Protein AF-A0A7R9KEH0-F1 (afdb_monomer)

Mean predicted aligned error: 14.32 Å

Organism: NCBI:txid1979941

Sequence (122 aa):
MIGEGHPDKVCDRISDAILDAHLSQDPS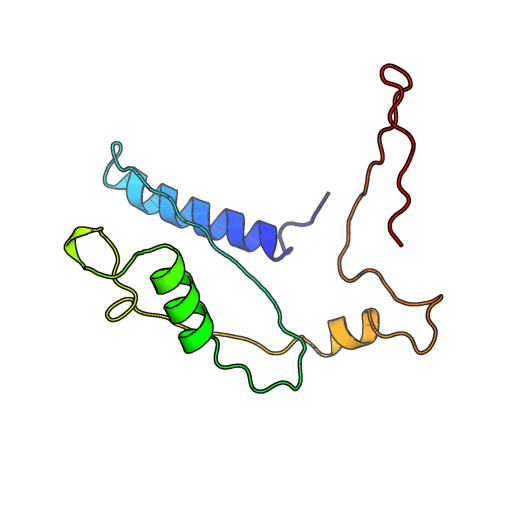AKVAVETVASIVASKAAVNYQNIVRRVLKDVGYDCCQKGMDYKTVNVMVCLKEQSSDISQAVISKTTLETGAGDQGIMFGYATDENKEEKQQYF

Radius of gyration: 20.67 Å; Cα contacts (8 Å, |Δi|>4): 84; chains: 1; bounding box: 43×51×46 Å

Structure (mmCIF, N/CA/C/O backbone):
data_AF-A0A7R9KEH0-F1
#
_entry.id   AF-A0A7R9KEH0-F1
#
loop_
_atom_site.grou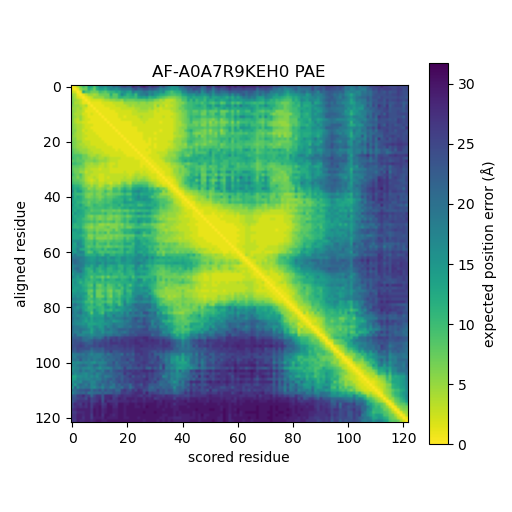p_PDB
_atom_site.id
_atom_site.type_symbol
_atom_site.label_atom_id
_atom_site.label_alt_id
_atom_site.label_comp_id
_atom_site.label_asym_id
_atom_site.label_entity_id
_atom_site.label_seq_id
_atom_site.pdbx_PDB_ins_code
_atom_site.Cartn_x
_atom_site.Cartn_y
_atom_site.Cartn_z
_atom_site.occupancy
_atom_site.B_iso_or_equiv
_atom_site.auth_seq_id
_atom_site.auth_comp_id
_atom_site.auth_asym_id
_atom_site.auth_atom_id
_atom_site.pdbx_PDB_model_num
ATOM 1 N N . MET A 1 1 ? 5.604 18.435 13.941 1.00 45.19 1 MET A N 1
ATOM 2 C CA . MET A 1 1 ? 6.466 17.421 13.299 1.00 45.19 1 MET A CA 1
ATOM 3 C C . MET A 1 1 ? 5.928 16.065 13.693 1.00 45.19 1 MET A C 1
ATOM 5 O O . MET A 1 1 ? 5.671 15.865 14.872 1.00 45.19 1 MET A O 1
ATOM 9 N N . ILE A 1 2 ? 5.691 15.196 12.718 1.00 47.34 2 ILE A N 1
ATOM 10 C CA . ILE A 1 2 ? 5.215 13.831 12.943 1.00 47.34 2 ILE A CA 1
ATOM 11 C C . ILE A 1 2 ? 6.412 12.993 13.427 1.00 47.34 2 ILE A C 1
ATOM 13 O O . ILE A 1 2 ? 7.482 13.067 12.823 1.00 47.34 2 ILE A O 1
ATOM 17 N N . GLY A 1 3 ? 6.271 12.263 14.537 1.00 51.28 3 GLY A N 1
ATOM 18 C CA . GLY A 1 3 ? 7.351 11.437 15.096 1.00 51.28 3 GLY A CA 1
ATOM 19 C C . GLY A 1 3 ? 7.679 10.215 14.227 1.00 51.28 3 GLY A C 1
ATOM 20 O O . GLY A 1 3 ? 6.835 9.745 13.470 1.00 51.28 3 GLY A O 1
ATOM 21 N N . GLU A 1 4 ? 8.888 9.660 14.362 1.00 64.00 4 GLU A N 1
ATOM 22 C CA . GLU A 1 4 ? 9.378 8.543 13.524 1.00 64.00 4 GLU A CA 1
ATOM 23 C C . GLU A 1 4 ? 8.539 7.254 13.600 1.00 64.00 4 GLU A C 1
ATOM 25 O O . GLU A 1 4 ? 8.646 6.401 12.724 1.00 64.00 4 GLU A O 1
ATOM 30 N N . GLY A 1 5 ? 7.708 7.104 14.634 1.00 63.41 5 GLY A N 1
ATOM 31 C CA . GLY A 1 5 ? 6.804 5.963 14.801 1.00 63.41 5 GLY A CA 1
ATOM 32 C C . GLY A 1 5 ? 5.453 6.104 14.095 1.00 63.41 5 GLY A C 1
ATOM 33 O O . GLY A 1 5 ? 4.635 5.193 14.190 1.00 63.41 5 GLY A O 1
ATOM 34 N N . HIS A 1 6 ? 5.185 7.228 13.425 1.00 71.19 6 HIS A N 1
ATOM 35 C CA . HIS A 1 6 ? 3.927 7.422 12.708 1.00 71.19 6 HIS A CA 1
ATOM 36 C C . HIS A 1 6 ? 3.812 6.453 11.520 1.00 71.19 6 HIS A C 1
ATOM 38 O O . HIS A 1 6 ? 4.793 6.295 10.787 1.00 71.19 6 HIS A O 1
ATOM 44 N N . PRO A 1 7 ? 2.633 5.849 11.278 1.00 69.38 7 PRO A N 1
ATOM 45 C CA . PRO A 1 7 ? 2.434 4.847 10.228 1.00 69.38 7 PRO A CA 1
ATOM 46 C C . PRO A 1 7 ? 2.944 5.275 8.846 1.00 69.38 7 PRO A C 1
ATOM 48 O O . PRO A 1 7 ? 3.660 4.506 8.209 1.00 69.38 7 PRO A O 1
ATOM 51 N N . ASP A 1 8 ? 2.674 6.514 8.425 1.00 72.69 8 ASP A N 1
ATOM 52 C CA . ASP A 1 8 ? 3.185 7.030 7.144 1.00 72.69 8 ASP A CA 1
ATOM 53 C C . ASP A 1 8 ? 4.715 7.106 7.110 1.00 72.69 8 ASP A C 1
ATOM 55 O O . ASP A 1 8 ? 5.328 6.719 6.123 1.00 72.69 8 ASP A O 1
ATOM 59 N N . LYS A 1 9 ? 5.368 7.519 8.207 1.00 76.62 9 LYS A N 1
ATOM 60 C CA . LYS A 1 9 ? 6.837 7.587 8.251 1.00 76.62 9 LYS A CA 1
ATOM 61 C C . LYS A 1 9 ? 7.480 6.208 8.262 1.00 76.62 9 LYS A C 1
ATOM 63 O O . LYS A 1 9 ? 8.567 6.035 7.719 1.00 76.62 9 LYS A O 1
ATOM 68 N N . VAL A 1 10 ? 6.807 5.221 8.845 1.00 80.19 10 VAL A N 1
ATOM 69 C CA . VAL A 1 10 ? 7.225 3.821 8.743 1.00 80.19 10 VAL A CA 1
ATOM 70 C C . VAL A 1 10 ? 7.101 3.333 7.298 1.00 80.19 10 VAL A C 1
ATOM 72 O O . VAL A 1 10 ? 8.013 2.669 6.813 1.00 80.19 10 VAL A O 1
ATOM 75 N N . CYS A 1 11 ? 6.023 3.691 6.597 1.00 81.25 11 CYS A N 1
ATOM 76 C CA . CYS A 1 11 ? 5.842 3.357 5.184 1.00 81.25 11 CYS A CA 1
ATOM 77 C C . CYS A 1 11 ? 6.916 3.981 4.292 1.00 81.25 11 CYS A C 1
ATOM 79 O O . CYS A 1 11 ? 7.530 3.249 3.518 1.00 81.25 11 CYS A O 1
ATOM 81 N N . ASP A 1 12 ? 7.201 5.276 4.470 1.00 82.38 12 ASP A N 1
ATOM 82 C CA . ASP A 1 12 ? 8.285 5.986 3.777 1.00 82.38 12 ASP A CA 1
ATOM 83 C C . ASP A 1 12 ? 9.613 5.224 3.940 1.00 82.38 12 ASP A C 1
ATOM 85 O O . ASP A 1 12 ? 10.265 4.866 2.962 1.00 82.38 12 ASP A O 1
ATOM 89 N N . ARG A 1 13 ? 9.977 4.875 5.185 1.00 82.81 13 ARG A N 1
ATOM 90 C CA . ARG A 1 13 ? 11.238 4.170 5.480 1.00 82.81 13 ARG A CA 1
ATOM 91 C C . ARG A 1 13 ? 11.307 2.774 4.870 1.00 82.81 13 ARG A C 1
ATOM 93 O O . ARG A 1 13 ? 12.395 2.327 4.515 1.00 82.81 13 ARG A O 1
ATOM 100 N N . ILE A 1 14 ? 10.183 2.063 4.786 1.00 82.69 14 ILE A N 1
ATOM 101 C CA . ILE A 1 14 ? 10.135 0.745 4.142 1.00 82.69 14 ILE A CA 1
ATOM 102 C C . ILE A 1 14 ? 10.316 0.896 2.629 1.00 82.69 14 ILE A C 1
ATOM 104 O O . ILE A 1 14 ? 11.116 0.161 2.048 1.00 82.69 14 ILE A O 1
ATOM 108 N N . SER A 1 15 ? 9.615 1.845 2.000 1.00 85.75 15 SER A N 1
ATOM 109 C CA . SER A 1 15 ? 9.765 2.124 0.569 1.00 85.75 15 SER A CA 1
ATOM 110 C C . SER A 1 15 ? 11.205 2.512 0.216 1.00 85.75 15 SER A C 1
ATOM 112 O O . SER A 1 15 ? 11.771 1.935 -0.715 1.00 85.75 15 SER A O 1
ATOM 114 N N . ASP A 1 16 ? 11.829 3.396 1.001 1.00 88.19 16 ASP A N 1
ATOM 115 C CA . ASP A 1 16 ? 13.227 3.809 0.815 1.00 88.19 16 ASP A CA 1
ATOM 116 C C . ASP A 1 16 ? 14.200 2.636 0.982 1.00 88.19 16 ASP A C 1
ATOM 118 O O . ASP A 1 16 ? 15.082 2.435 0.152 1.00 88.19 16 ASP A O 1
ATOM 122 N N . ALA A 1 17 ? 14.006 1.785 1.995 1.00 89.81 17 ALA A N 1
ATOM 123 C CA . ALA A 1 17 ? 14.864 0.618 2.198 1.00 89.81 17 ALA A CA 1
ATOM 124 C C . ALA A 1 17 ? 14.811 -0.369 1.014 1.00 89.81 17 ALA A C 1
ATOM 126 O O . ALA A 1 17 ? 15.818 -0.994 0.672 1.00 89.81 17 ALA A O 1
ATOM 127 N N . ILE A 1 18 ? 13.648 -0.517 0.370 1.00 87.31 18 ILE A N 1
ATOM 128 C CA . ILE A 1 18 ? 13.500 -1.358 -0.827 1.00 87.31 18 ILE A CA 1
ATOM 129 C C . ILE A 1 18 ? 14.175 -0.703 -2.038 1.00 87.31 18 ILE A C 1
ATOM 131 O O . ILE A 1 18 ? 14.814 -1.408 -2.827 1.00 87.31 18 ILE A O 1
ATOM 135 N N . LEU A 1 19 ? 14.053 0.619 -2.190 1.00 89.12 19 LEU A N 1
ATOM 136 C CA . LEU A 1 19 ? 14.752 1.382 -3.225 1.00 89.12 19 LEU A CA 1
ATOM 137 C C . LEU A 1 19 ? 16.273 1.231 -3.080 1.00 89.12 19 LEU A C 1
ATOM 139 O O . LEU A 1 19 ? 16.938 0.844 -4.041 1.00 89.12 19 LEU A O 1
ATOM 143 N N . ASP A 1 20 ? 16.806 1.438 -1.876 1.00 92.31 20 ASP A N 1
ATOM 144 C CA . ASP A 1 20 ? 18.230 1.291 -1.565 1.00 92.31 20 ASP A CA 1
ATOM 145 C C . ASP A 1 20 ? 18.737 -0.122 -1.882 1.00 92.31 20 ASP A C 1
ATOM 147 O O . ASP A 1 20 ? 19.79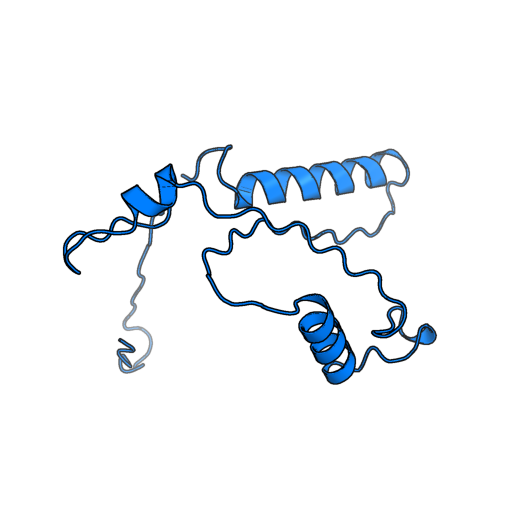8 -0.295 -2.487 1.00 92.31 20 ASP A O 1
ATOM 151 N N . ALA A 1 21 ? 17.959 -1.154 -1.538 1.00 93.25 21 ALA A N 1
ATOM 152 C CA . ALA A 1 21 ? 18.311 -2.541 -1.832 1.00 93.25 21 ALA A CA 1
ATOM 153 C C . ALA A 1 21 ? 18.449 -2.812 -3.341 1.00 93.25 21 ALA A C 1
ATOM 155 O O . ALA A 1 21 ? 19.354 -3.549 -3.745 1.00 93.25 21 ALA A O 1
ATOM 156 N N . HIS A 1 22 ? 17.598 -2.208 -4.176 1.00 92.25 22 HIS A N 1
ATOM 157 C CA . HIS A 1 22 ? 17.719 -2.308 -5.632 1.00 92.25 22 HIS A CA 1
ATOM 158 C C . HIS A 1 22 ? 18.905 -1.498 -6.153 1.00 92.25 22 HIS A C 1
ATOM 160 O O . HIS A 1 22 ? 19.726 -2.045 -6.885 1.00 92.25 22 HIS A O 1
ATOM 166 N N . LEU A 1 23 ? 19.044 -0.235 -5.738 1.00 91.06 23 LEU A N 1
ATOM 167 C CA . LEU A 1 23 ? 20.117 0.650 -6.206 1.00 91.06 23 LEU A CA 1
ATOM 168 C C . LEU A 1 23 ? 21.514 0.164 -5.797 1.00 91.06 23 LEU A C 1
ATOM 170 O O . LEU A 1 23 ? 22.479 0.388 -6.525 1.00 91.06 23 LEU A O 1
ATOM 174 N N . SER A 1 24 ? 21.626 -0.542 -4.667 1.00 94.50 24 SER A N 1
ATOM 175 C CA . SER A 1 24 ? 22.884 -1.163 -4.232 1.00 94.50 24 SER A CA 1
ATOM 176 C C . SER A 1 24 ? 23.378 -2.276 -5.167 1.00 94.50 24 SER A C 1
ATOM 178 O O . SER A 1 24 ? 24.577 -2.546 -5.213 1.00 94.50 24 SER A O 1
ATOM 180 N N . GLN A 1 25 ? 22.471 -2.914 -5.914 1.00 94.88 25 GLN A N 1
ATOM 181 C CA . GLN A 1 25 ? 22.773 -4.019 -6.828 1.00 94.88 25 GLN A CA 1
ATOM 182 C C . GLN A 1 25 ? 22.747 -3.580 -8.298 1.00 94.88 25 GLN A C 1
ATOM 184 O O . GLN A 1 25 ? 23.558 -4.048 -9.093 1.00 94.88 25 GLN A 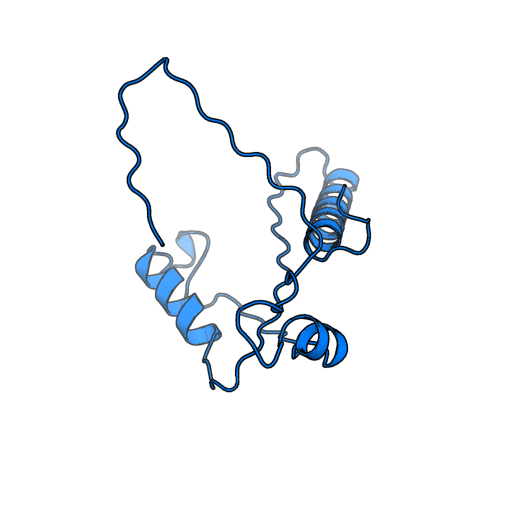O 1
ATOM 189 N N . ASP A 1 26 ? 21.841 -2.668 -8.651 1.00 93.00 26 ASP A N 1
ATOM 190 C CA . ASP A 1 26 ? 21.697 -2.081 -9.980 1.00 93.00 26 ASP A CA 1
ATOM 191 C C . ASP A 1 26 ? 21.489 -0.559 -9.864 1.00 93.00 26 ASP A C 1
ATOM 193 O O . ASP A 1 26 ? 20.365 -0.093 -9.654 1.00 93.00 26 ASP A O 1
ATOM 197 N N . PRO A 1 27 ? 22.554 0.241 -10.058 1.00 93.00 27 PRO A N 1
ATOM 198 C CA . PRO A 1 27 ? 22.471 1.700 -10.021 1.00 93.00 27 PRO A CA 1
ATOM 199 C C . PRO A 1 27 ? 21.553 2.318 -11.088 1.00 93.00 27 PRO A C 1
ATOM 201 O O . PRO A 1 27 ? 21.234 3.501 -11.004 1.00 93.00 27 PRO A O 1
ATOM 204 N N . SER A 1 28 ? 21.154 1.555 -12.112 1.00 90.12 28 SER A N 1
ATOM 205 C CA . SER A 1 28 ? 20.246 2.000 -13.176 1.00 90.12 28 SER A CA 1
ATOM 206 C C . SER A 1 28 ? 18.793 1.552 -12.974 1.00 90.12 28 SER A C 1
ATOM 208 O O . SER A 1 28 ? 17.942 1.826 -13.830 1.00 90.12 28 SER A O 1
ATOM 210 N N . ALA A 1 29 ? 18.494 0.896 -11.845 1.00 87.00 29 ALA A N 1
ATOM 211 C CA . ALA A 1 29 ? 17.172 0.372 -11.538 1.00 87.00 29 ALA A CA 1
ATOM 212 C C . ALA A 1 29 ? 16.108 1.481 -11.498 1.00 87.00 29 ALA A C 1
ATOM 214 O O . ALA A 1 29 ? 16.286 2.542 -10.898 1.00 87.00 29 ALA A O 1
ATOM 215 N N . LYS A 1 30 ? 14.954 1.208 -12.114 1.00 84.38 30 LYS A N 1
ATOM 216 C CA . LYS A 1 30 ? 13.762 2.063 -12.047 1.00 84.38 30 LYS A CA 1
ATOM 217 C C . LYS A 1 30 ? 12.761 1.422 -11.100 1.00 84.38 30 LYS A C 1
ATOM 219 O O . LYS A 1 30 ? 12.127 0.432 -11.456 1.00 84.38 30 LYS A O 1
ATOM 224 N N . VAL A 1 31 ? 12.642 1.978 -9.900 1.00 77.75 31 VAL A N 1
ATOM 225 C CA . VAL A 1 31 ? 11.855 1.402 -8.807 1.00 77.75 31 VAL A CA 1
ATOM 226 C C . VAL A 1 31 ? 10.770 2.389 -8.397 1.00 77.75 31 VAL A C 1
ATOM 228 O O . VAL A 1 31 ? 11.054 3.551 -8.128 1.00 77.75 31 VAL A O 1
ATOM 231 N N . ALA A 1 32 ? 9.527 1.917 -8.362 1.00 77.94 32 ALA A N 1
ATOM 232 C CA . ALA A 1 32 ? 8.385 2.640 -7.819 1.00 77.94 32 ALA A CA 1
ATOM 233 C C . ALA A 1 32 ? 7.721 1.731 -6.780 1.00 77.94 32 ALA A C 1
ATOM 235 O O . ALA A 1 32 ? 7.129 0.711 -7.138 1.00 77.94 32 ALA A O 1
ATOM 236 N N . VAL A 1 33 ? 7.895 2.062 -5.500 1.00 77.56 33 VAL A N 1
ATOM 237 C CA . VAL A 1 33 ? 7.404 1.271 -4.366 1.00 77.56 33 VAL A CA 1
ATOM 238 C C . VAL A 1 33 ? 6.529 2.156 -3.499 1.00 77.56 33 VAL A C 1
ATOM 240 O O . VAL A 1 33 ? 6.989 3.150 -2.947 1.00 77.56 33 VAL A O 1
ATOM 243 N N . GLU A 1 34 ? 5.275 1.748 -3.355 1.00 76.81 34 GLU A N 1
ATOM 244 C CA . GLU A 1 34 ? 4.302 2.392 -2.483 1.00 76.81 34 GLU A CA 1
ATOM 245 C C . GLU A 1 34 ? 4.009 1.449 -1.318 1.00 76.81 34 GLU A C 1
ATOM 247 O O . GLU A 1 34 ? 3.483 0.348 -1.509 1.00 76.81 34 GLU A O 1
ATOM 252 N N . THR A 1 35 ? 4.362 1.872 -0.106 1.00 73.69 35 THR A N 1
ATOM 253 C CA . THR A 1 35 ? 4.018 1.158 1.123 1.00 73.69 35 THR A CA 1
ATOM 254 C C . THR A 1 35 ? 2.841 1.882 1.755 1.00 73.69 35 THR A C 1
ATOM 256 O O . THR A 1 35 ? 2.897 3.087 1.967 1.00 73.69 35 THR A O 1
ATOM 259 N N . VAL A 1 36 ? 1.758 1.164 2.050 1.00 75.00 36 VAL A N 1
ATOM 260 C CA . VAL A 1 36 ? 0.569 1.751 2.676 1.00 75.00 36 VAL A CA 1
ATOM 261 C C . VAL A 1 36 ? 0.283 1.020 3.978 1.00 75.00 36 VAL A C 1
ATOM 263 O O . VAL A 1 36 ? 0.004 -0.179 3.980 1.00 75.00 36 VAL A O 1
ATOM 266 N N . ALA A 1 37 ? 0.312 1.751 5.089 1.00 67.50 37 ALA A N 1
ATOM 267 C CA . ALA A 1 37 ? -0.184 1.293 6.376 1.00 67.50 37 ALA A CA 1
ATOM 268 C C . ALA A 1 37 ? -1.538 1.948 6.610 1.00 67.50 37 ALA A C 1
ATOM 270 O O . ALA A 1 37 ? -1.650 3.162 6.738 1.00 67.50 37 ALA A O 1
ATOM 271 N N . SER A 1 38 ? -2.584 1.132 6.668 1.00 67.31 38 SER A N 1
ATOM 272 C CA . SER A 1 38 ? -3.922 1.613 6.976 1.00 67.31 38 SER A CA 1
ATOM 273 C C . SER A 1 38 ? -4.559 0.704 8.013 1.00 67.31 38 SER A C 1
ATOM 275 O O . SER A 1 38 ? -4.406 -0.519 7.965 1.00 67.31 38 SER A O 1
ATOM 277 N N . ILE A 1 39 ? -5.251 1.309 8.972 1.00 66.75 39 ILE A N 1
ATOM 278 C CA . ILE A 1 39 ? -5.965 0.603 10.029 1.00 66.75 39 ILE A CA 1
ATOM 279 C C . ILE A 1 39 ? -7.453 0.751 9.739 1.00 66.75 39 ILE A C 1
ATOM 281 O O . ILE A 1 39 ? -7.976 1.862 9.683 1.00 66.75 39 ILE A O 1
ATOM 285 N N . VAL A 1 40 ? -8.147 -0.372 9.565 1.00 69.81 40 VAL A N 1
ATOM 286 C CA . VAL A 1 40 ? -9.594 -0.376 9.337 1.00 69.81 40 VAL A CA 1
ATOM 287 C C . VAL A 1 40 ? -10.298 -0.757 10.635 1.00 69.81 40 VAL A C 1
ATOM 289 O O . VAL A 1 40 ? -10.200 -1.892 11.092 1.00 69.81 40 VAL A O 1
ATOM 292 N N . ALA A 1 41 ? -11.045 0.184 11.215 1.00 72.25 41 ALA A N 1
ATOM 293 C CA . ALA A 1 41 ? -11.939 -0.064 12.345 1.00 72.25 41 ALA A CA 1
ATOM 294 C C . ALA A 1 41 ? -13.380 -0.216 11.835 1.00 72.25 41 ALA A C 1
ATOM 296 O O . ALA A 1 41 ? -14.134 0.752 11.754 1.00 72.25 41 ALA A O 1
ATOM 297 N N . SER A 1 42 ? -13.765 -1.429 11.432 1.00 76.25 42 SER A N 1
ATOM 298 C CA . SER A 1 42 ? -15.114 -1.693 10.925 1.00 76.25 42 SER A CA 1
ATOM 299 C C . SER A 1 42 ? -15.587 -3.096 11.278 1.00 76.25 42 SER A C 1
ATOM 301 O O . SER A 1 42 ? -14.815 -4.047 11.255 1.00 76.25 42 SER A O 1
ATOM 303 N N . LYS A 1 43 ? -16.887 -3.227 11.559 1.00 78.50 43 LYS A N 1
ATOM 304 C CA . LYS A 1 43 ? -17.563 -4.526 11.730 1.00 78.50 43 LYS A CA 1
ATOM 305 C C . LYS A 1 43 ? -18.036 -5.124 10.399 1.00 78.50 43 LYS A C 1
ATOM 307 O O . LYS A 1 43 ? -18.651 -6.186 10.387 1.00 78.50 43 LYS A O 1
ATOM 312 N N . ALA A 1 44 ? -17.830 -4.420 9.287 1.00 82.19 44 ALA A N 1
ATOM 313 C CA . ALA A 1 44 ? -18.298 -4.856 7.982 1.00 82.19 44 ALA A CA 1
ATOM 314 C C . ALA A 1 44 ? -17.451 -6.016 7.441 1.00 82.19 44 ALA A C 1
ATOM 316 O O . ALA A 1 44 ? -16.223 -5.961 7.436 1.00 82.19 44 ALA A O 1
ATOM 317 N N . ALA A 1 45 ? -18.117 -7.038 6.904 1.00 81.12 45 ALA A N 1
ATOM 318 C CA . ALA A 1 45 ? -17.463 -8.091 6.140 1.00 81.12 45 ALA A CA 1
ATOM 319 C C . ALA A 1 45 ? -17.201 -7.592 4.711 1.00 81.12 45 ALA A C 1
ATOM 321 O O . ALA A 1 45 ? -18.086 -7.617 3.855 1.00 81.12 45 ALA A O 1
ATOM 322 N N . VAL A 1 46 ? -15.986 -7.103 4.458 1.00 85.31 46 VAL A N 1
ATOM 323 C CA . VAL A 1 46 ? -15.597 -6.531 3.162 1.00 85.31 46 VAL A CA 1
ATOM 324 C C . VAL A 1 46 ? -14.693 -7.499 2.402 1.00 85.31 46 VAL A C 1
ATOM 326 O O . VAL A 1 46 ? -13.659 -7.933 2.905 1.00 85.31 46 VAL A O 1
ATOM 329 N N . ASN A 1 47 ? -15.047 -7.813 1.151 1.00 86.56 47 ASN A N 1
ATOM 330 C CA . ASN A 1 47 ? -14.181 -8.587 0.262 1.00 86.56 47 ASN A CA 1
ATOM 331 C C . ASN A 1 47 ? -13.239 -7.6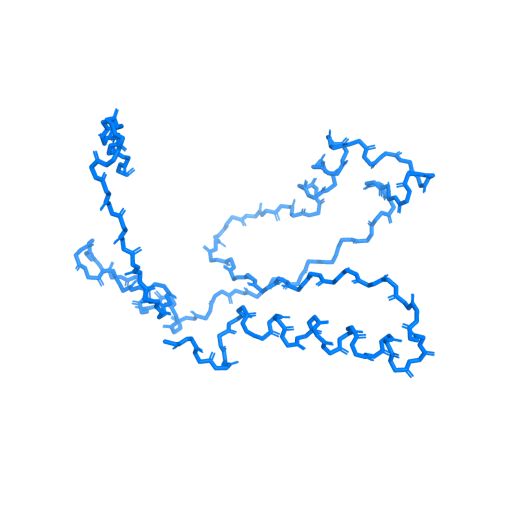54 -0.516 1.00 86.56 47 ASN A C 1
ATOM 333 O O . ASN A 1 47 ? -13.524 -7.247 -1.645 1.00 86.56 47 ASN A O 1
ATOM 337 N N . TYR A 1 48 ? -12.108 -7.324 0.105 1.00 85.25 48 TYR A N 1
ATOM 338 C CA . TYR A 1 48 ? -11.091 -6.440 -0.467 1.00 85.25 48 TYR A CA 1
ATOM 339 C C . TYR A 1 48 ? -10.519 -6.959 -1.788 1.00 85.25 48 TYR A C 1
ATOM 341 O O . TYR A 1 48 ? -10.329 -6.177 -2.715 1.00 85.25 48 TYR A O 1
ATOM 349 N N . GLN A 1 49 ? -10.302 -8.272 -1.919 1.00 85.62 49 GLN A N 1
ATOM 350 C CA . GLN A 1 49 ? -9.756 -8.844 -3.152 1.00 85.62 49 GLN A CA 1
ATOM 351 C C . GLN A 1 49 ? -10.676 -8.596 -4.350 1.00 85.62 49 GLN A C 1
ATOM 353 O O . GLN A 1 49 ? -10.208 -8.182 -5.410 1.00 85.62 49 GLN A O 1
ATOM 358 N N . ASN A 1 50 ? -11.985 -8.790 -4.180 1.00 89.69 50 ASN A N 1
ATOM 359 C CA . ASN A 1 50 ? -12.952 -8.523 -5.241 1.00 89.69 50 ASN A CA 1
ATOM 360 C C . ASN A 1 50 ? -13.005 -7.037 -5.607 1.00 89.69 50 ASN A C 1
ATOM 362 O O . ASN A 1 50 ? -13.108 -6.712 -6.788 1.00 89.69 50 ASN A O 1
ATOM 366 N N . ILE A 1 51 ? -12.909 -6.141 -4.619 1.00 90.56 51 ILE A N 1
ATOM 367 C CA . ILE A 1 51 ? -12.878 -4.692 -4.860 1.00 90.56 51 ILE A CA 1
ATOM 368 C C . ILE A 1 51 ? -11.647 -4.323 -5.692 1.00 90.56 51 ILE A C 1
ATOM 370 O O . ILE A 1 51 ? -11.800 -3.691 -6.735 1.00 90.56 51 ILE A O 1
ATOM 374 N N . VAL A 1 52 ? -10.455 -4.771 -5.283 1.00 87.19 52 VAL A N 1
ATOM 375 C CA . VAL A 1 52 ? -9.197 -4.513 -6.004 1.00 87.19 52 VAL A CA 1
ATOM 376 C C . VAL A 1 52 ? -9.282 -5.034 -7.436 1.00 87.19 52 VAL A C 1
ATOM 378 O O . VAL A 1 52 ? -9.039 -4.288 -8.381 1.00 87.19 52 VAL A O 1
ATOM 381 N N . ARG A 1 53 ? -9.698 -6.291 -7.626 1.00 90.94 53 ARG A N 1
ATOM 382 C CA . ARG A 1 53 ? -9.809 -6.891 -8.964 1.00 90.94 53 ARG A CA 1
ATOM 383 C C . ARG A 1 53 ? -10.830 -6.172 -9.847 1.00 90.94 53 ARG A C 1
ATOM 385 O O . ARG A 1 53 ? -10.583 -6.018 -11.040 1.00 90.94 53 ARG A O 1
ATOM 392 N N . ARG A 1 54 ? -11.954 -5.710 -9.288 1.00 93.56 54 ARG A N 1
ATOM 393 C CA . ARG A 1 54 ? -12.948 -4.919 -10.030 1.00 93.56 54 ARG A CA 1
ATOM 394 C C . ARG A 1 54 ? -12.358 -3.592 -10.496 1.00 93.56 54 ARG A C 1
ATOM 396 O O . ARG A 1 54 ? -12.432 -3.302 -11.680 1.00 93.56 54 ARG A O 1
ATOM 403 N N . VAL A 1 55 ? -11.720 -2.840 -9.597 1.00 91.62 55 VAL A N 1
ATOM 404 C CA . VAL A 1 55 ? -11.096 -1.552 -9.942 1.00 91.62 55 VAL A CA 1
ATOM 405 C C . VAL A 1 55 ? -10.024 -1.735 -11.019 1.00 91.62 55 VAL A C 1
ATOM 407 O O . VAL A 1 55 ? -10.011 -0.996 -11.996 1.00 91.62 55 VAL A O 1
ATOM 410 N N . LEU A 1 56 ? -9.173 -2.759 -10.903 1.00 88.62 56 LEU A N 1
ATOM 411 C CA . LEU A 1 56 ? -8.168 -3.070 -11.926 1.00 88.62 56 LEU A CA 1
ATOM 412 C C . LEU A 1 56 ? -8.795 -3.374 -13.291 1.00 88.62 56 LEU A C 1
ATOM 414 O O . LEU A 1 56 ? -8.296 -2.911 -14.317 1.00 88.62 56 LEU A O 1
ATOM 418 N N . LYS A 1 57 ? -9.903 -4.122 -13.306 1.00 90.94 57 LYS A N 1
ATOM 419 C CA . LYS A 1 57 ? -10.659 -4.397 -14.528 1.00 90.94 57 LYS A CA 1
ATOM 420 C C . LYS A 1 57 ? -11.237 -3.114 -15.133 1.00 90.94 57 LYS A C 1
ATOM 422 O O . LYS A 1 57 ? -11.119 -2.933 -16.339 1.00 90.94 57 LYS A O 1
ATOM 427 N N . ASP A 1 58 ? -11.811 -2.238 -14.311 1.00 91.56 58 ASP A N 1
ATOM 428 C CA . ASP A 1 58 ? -12.434 -0.983 -14.754 1.00 91.56 58 ASP A CA 1
ATOM 429 C C . ASP A 1 58 ? -11.399 0.004 -15.325 1.00 91.56 58 ASP A C 1
ATOM 431 O O . ASP A 1 58 ? -11.677 0.698 -16.299 1.00 91.56 58 ASP A O 1
ATOM 435 N N . VAL A 1 59 ? -10.176 0.012 -14.780 1.00 90.25 59 VAL A N 1
ATOM 436 C CA . VAL A 1 59 ? -9.033 0.770 -15.327 1.00 90.25 59 VAL A CA 1
ATOM 437 C C . VAL A 1 59 ? -8.513 0.167 -16.645 1.00 90.25 59 VAL A C 1
ATOM 439 O O . VAL A 1 59 ? -7.869 0.857 -17.432 1.00 90.25 59 VAL A O 1
ATOM 442 N N . GLY A 1 60 ? -8.817 -1.104 -16.925 1.00 88.62 60 GLY A N 1
ATOM 443 C CA . GLY A 1 60 ? -8.464 -1.781 -18.176 1.00 88.62 60 GLY A CA 1
ATOM 444 C C . GLY A 1 60 ? -7.270 -2.737 -18.090 1.00 88.62 60 GLY A C 1
ATOM 445 O O . GLY A 1 60 ? -6.739 -3.131 -19.133 1.00 88.62 60 GLY A O 1
ATOM 446 N N . TYR A 1 61 ? -6.848 -3.138 -16.886 1.00 87.75 61 TYR A N 1
ATOM 447 C CA . TYR A 1 61 ? -5.819 -4.162 -16.664 1.00 87.75 61 TYR A CA 1
ATOM 448 C C . TYR A 1 61 ? -6.409 -5.574 -16.771 1.00 87.75 61 TYR A C 1
ATOM 450 O O . TYR A 1 61 ? -6.650 -6.240 -15.768 1.00 87.75 61 TYR A O 1
ATOM 458 N N . ASP A 1 62 ? -6.674 -6.028 -17.996 1.00 87.88 62 ASP A N 1
ATOM 459 C CA . ASP A 1 62 ? -7.383 -7.279 -18.317 1.00 87.88 62 ASP A CA 1
ATOM 460 C C . ASP A 1 62 ? -6.551 -8.328 -19.075 1.00 87.88 62 ASP A C 1
ATOM 462 O O . ASP A 1 62 ? -7.085 -9.369 -19.472 1.00 87.88 62 ASP A O 1
ATOM 466 N N . CYS A 1 63 ? -5.258 -8.064 -19.285 1.00 83.25 63 CYS A N 1
ATOM 467 C CA . CYS A 1 63 ? -4.363 -8.933 -20.041 1.00 83.25 63 CYS A CA 1
ATOM 468 C C . CYS A 1 63 ? -2.915 -8.791 -19.559 1.00 83.25 63 CYS A C 1
ATOM 470 O O . CYS A 1 63 ? -2.408 -7.677 -19.438 1.00 83.25 63 CYS A O 1
ATOM 472 N N . CYS A 1 64 ? -2.209 -9.913 -19.383 1.00 77.56 64 CYS A N 1
ATOM 473 C CA . CYS A 1 64 ? -0.809 -9.928 -18.941 1.00 77.56 64 CYS A CA 1
ATOM 474 C C . CYS A 1 64 ? 0.133 -9.125 -19.859 1.00 77.56 64 CYS A C 1
ATOM 476 O O . CYS A 1 64 ? 1.157 -8.629 -19.399 1.00 77.56 64 CYS A O 1
ATOM 478 N N . GLN A 1 65 ? -0.213 -8.951 -21.141 1.00 80.88 65 GLN A N 1
ATOM 479 C CA . GLN A 1 65 ? 0.570 -8.137 -22.082 1.00 80.88 65 GLN A CA 1
ATOM 480 C C . GLN A 1 65 ? 0.602 -6.648 -21.709 1.00 80.88 65 GLN A C 1
ATOM 482 O O . GLN A 1 65 ? 1.519 -5.941 -22.111 1.00 80.88 65 GLN A O 1
ATOM 487 N N . LYS A 1 66 ? -0.366 -6.172 -20.915 1.00 79.56 66 LYS A N 1
ATOM 488 C CA . LYS A 1 66 ? -0.409 -4.799 -20.389 1.00 79.56 66 LYS A CA 1
ATOM 489 C C . LYS A 1 66 ? 0.478 -4.610 -19.148 1.00 79.56 66 LYS A C 1
ATOM 491 O O . LYS A 1 66 ? 0.412 -3.569 -18.507 1.00 79.56 66 LYS A O 1
ATOM 496 N N . GLY A 1 67 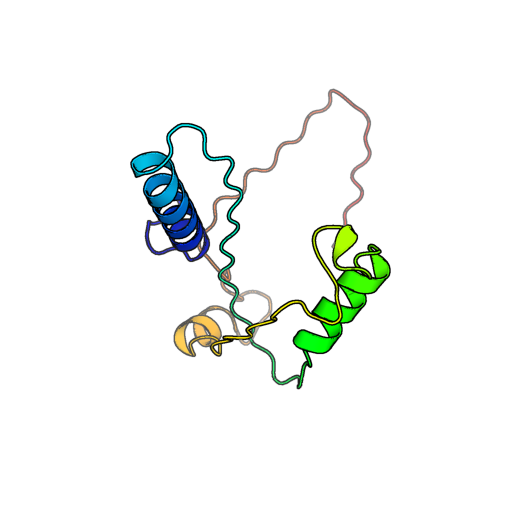? 1.263 -5.624 -18.773 1.00 79.75 67 GLY A N 1
ATOM 497 C CA . GLY A 1 67 ? 2.108 -5.631 -17.575 1.00 79.75 67 GLY A CA 1
ATOM 498 C C . GLY A 1 67 ? 1.371 -6.015 -16.288 1.00 79.75 67 GLY A C 1
ATOM 499 O O . GLY A 1 67 ? 2.018 -6.378 -15.312 1.00 79.75 67 GLY A O 1
ATOM 500 N N . MET A 1 68 ? 0.033 -5.999 -16.283 1.00 80.50 68 MET A N 1
ATOM 501 C CA . MET A 1 68 ? -0.789 -6.390 -15.136 1.00 80.50 68 MET A CA 1
ATOM 502 C C . MET A 1 68 ? -2.168 -6.896 -15.596 1.00 80.50 68 MET A C 1
ATOM 504 O O . MET A 1 68 ? -2.782 -6.314 -16.490 1.00 80.50 68 MET A O 1
ATOM 508 N N . ASP A 1 69 ? -2.659 -7.977 -14.981 1.00 88.12 69 ASP A N 1
ATOM 509 C CA . ASP A 1 69 ? -3.974 -8.578 -15.255 1.00 88.12 69 ASP A CA 1
ATOM 510 C C . ASP A 1 69 ? -4.738 -8.806 -13.945 1.00 88.12 69 ASP A C 1
ATOM 512 O O . ASP A 1 69 ? -4.263 -9.491 -13.033 1.00 88.12 69 ASP A O 1
ATOM 516 N N . TYR A 1 70 ? -5.955 -8.259 -13.863 1.00 87.75 70 TYR A N 1
ATOM 517 C CA . TYR A 1 70 ? -6.839 -8.386 -12.707 1.00 87.75 70 TYR A CA 1
ATOM 518 C C . TYR A 1 70 ? -7.163 -9.840 -12.340 1.00 87.75 70 TYR A C 1
ATOM 520 O O . TYR A 1 70 ? -7.599 -10.084 -11.216 1.00 87.75 70 TYR A O 1
ATOM 528 N N . LYS A 1 71 ? -6.997 -10.809 -13.250 1.00 86.94 71 LYS A N 1
ATOM 529 C CA . LYS A 1 71 ? -7.244 -12.237 -12.983 1.00 86.94 71 LYS A CA 1
ATOM 530 C C . LYS A 1 71 ? -6.073 -12.914 -12.284 1.00 86.94 71 LYS A C 1
ATOM 532 O O . LYS A 1 71 ? -6.292 -13.769 -11.432 1.00 86.94 71 LYS A O 1
ATOM 537 N N . THR A 1 72 ? -4.849 -12.542 -12.641 1.00 88.06 72 THR A N 1
ATOM 538 C CA . THR A 1 72 ? -3.627 -13.244 -12.218 1.00 88.06 72 THR A CA 1
ATOM 539 C C . THR A 1 72 ? -2.834 -12.478 -11.166 1.00 88.06 72 THR A C 1
ATOM 541 O O . THR A 1 72 ? -2.005 -13.078 -10.487 1.00 88.06 72 THR A O 1
ATOM 544 N N . VAL A 1 73 ? -3.123 -11.187 -10.961 1.00 84.81 73 VAL A N 1
ATOM 545 C CA . VAL A 1 73 ? -2.499 -10.386 -9.902 1.00 84.81 73 VAL A CA 1
ATOM 546 C C . VAL A 1 73 ? -2.704 -11.034 -8.531 1.00 84.81 73 VAL A C 1
ATOM 548 O O . VAL A 1 73 ? -3.798 -11.513 -8.196 1.00 84.81 73 VAL A O 1
ATOM 551 N N . ASN A 1 74 ? -1.640 -11.050 -7.735 1.00 82.81 74 ASN A N 1
ATOM 55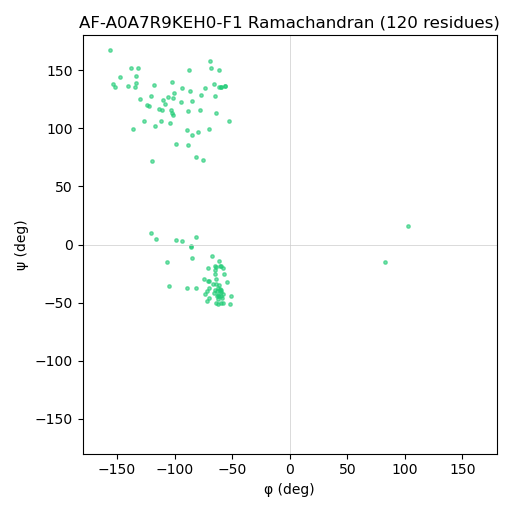2 C CA . ASN A 1 74 ? -1.689 -11.527 -6.364 1.00 82.81 74 ASN A CA 1
ATOM 553 C C . ASN A 1 74 ? -2.155 -10.385 -5.451 1.00 82.81 74 ASN A C 1
ATOM 555 O O . ASN A 1 74 ? -1.561 -9.311 -5.451 1.00 82.81 74 ASN A O 1
ATOM 559 N N . VAL A 1 75 ? -3.232 -10.606 -4.694 1.00 80.06 75 VAL A N 1
ATOM 560 C CA . VAL A 1 75 ? -3.782 -9.614 -3.759 1.00 80.06 75 VAL A CA 1
ATOM 561 C C . VAL A 1 75 ? -3.683 -10.181 -2.352 1.00 80.06 75 VAL A C 1
ATOM 563 O O . VAL A 1 75 ? -4.493 -11.020 -1.950 1.00 80.06 75 VAL A O 1
ATOM 566 N N . MET A 1 76 ? -2.692 -9.716 -1.598 1.00 77.88 76 MET A N 1
ATOM 567 C CA . MET A 1 76 ? -2.488 -10.112 -0.209 1.00 77.88 76 MET A CA 1
ATOM 568 C C . MET A 1 76 ? -3.161 -9.101 0.719 1.00 77.88 76 MET A C 1
ATOM 570 O O . MET A 1 76 ? -2.881 -7.908 0.657 1.00 77.88 76 MET A O 1
ATOM 574 N N . VAL A 1 77 ? -4.070 -9.580 1.567 1.00 75.06 77 VAL A N 1
ATOM 575 C CA . VAL A 1 77 ? -4.815 -8.745 2.514 1.00 75.06 77 VAL A CA 1
ATOM 576 C C . VAL A 1 77 ? -4.351 -9.103 3.920 1.00 75.06 77 VAL A C 1
ATOM 578 O O . VAL A 1 77 ? -4.687 -10.167 4.433 1.00 75.06 77 VAL A O 1
ATOM 581 N N . CYS A 1 78 ? -3.574 -8.215 4.536 1.00 70.00 78 CYS A N 1
ATOM 582 C CA . CYS A 1 78 ? -3.059 -8.372 5.897 1.00 70.00 78 CYS A CA 1
ATOM 583 C C . CYS A 1 78 ? -3.558 -7.220 6.772 1.00 70.00 78 CYS A C 1
ATOM 585 O O . CYS A 1 78 ? -2.804 -6.314 7.118 1.00 70.00 78 CYS A O 1
ATOM 587 N N . LEU A 1 79 ? -4.851 -7.237 7.094 1.00 69.81 79 LEU A N 1
ATOM 588 C CA . LEU A 1 79 ? -5.467 -6.225 7.948 1.00 69.81 79 LEU A CA 1
ATOM 589 C C . LEU A 1 79 ? -5.312 -6.612 9.418 1.00 69.81 79 LEU A C 1
ATOM 591 O O . LEU A 1 79 ? -5.598 -7.746 9.801 1.00 69.81 79 LEU A O 1
ATOM 595 N N . LYS A 1 80 ? -4.878 -5.652 10.235 1.00 62.75 80 LYS A N 1
ATOM 596 C CA . LYS A 1 80 ? -4.971 -5.730 11.694 1.00 62.75 80 LYS A CA 1
ATOM 597 C C . LYS A 1 80 ? -6.130 -4.859 12.158 1.00 62.75 80 LYS A C 1
ATOM 599 O O . LYS A 1 80 ? -6.335 -3.769 11.624 1.00 62.75 80 LYS A O 1
ATOM 604 N N . GLU A 1 81 ? -6.875 -5.346 13.143 1.00 62.38 81 GLU A N 1
ATOM 605 C CA . GLU A 1 81 ? -7.891 -4.541 13.820 1.00 62.38 81 GLU A CA 1
ATOM 606 C C . GLU A 1 81 ? -7.238 -3.330 14.503 1.00 62.38 81 GLU A C 1
ATOM 608 O O . GLU A 1 81 ? -6.072 -3.380 14.911 1.00 62.38 81 GLU A O 1
ATOM 613 N N . GLN A 1 82 ? -7.982 -2.226 1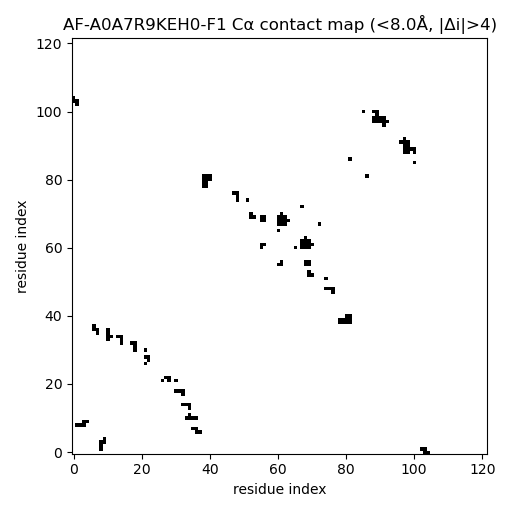4.612 1.00 59.88 82 GLN A N 1
ATOM 614 C CA . GLN A 1 82 ? -7.513 -1.047 15.338 1.00 59.88 82 GLN A CA 1
ATOM 615 C C . GLN A 1 82 ? -7.262 -1.394 16.807 1.00 59.88 82 GLN A C 1
ATOM 617 O O . GLN A 1 82 ? -8.091 -2.045 17.441 1.00 59.88 82 GLN A O 1
ATOM 622 N N . SER A 1 83 ? -6.134 -0.926 17.354 1.00 66.44 83 SER A N 1
ATOM 623 C CA . SER A 1 83 ? -5.851 -1.071 18.785 1.00 66.44 83 SER A CA 1
ATOM 624 C C . SER A 1 83 ? -6.974 -0.447 19.619 1.00 66.44 83 SER A C 1
ATOM 626 O O . SER A 1 83 ? -7.420 0.671 19.335 1.00 66.44 83 SER A O 1
ATOM 628 N N . SER A 1 84 ? -7.389 -1.147 20.678 1.00 61.06 84 SER A N 1
ATOM 629 C CA . SER A 1 84 ? -8.357 -0.650 21.660 1.00 61.06 84 SER A CA 1
ATOM 630 C C . SER A 1 84 ? -7.944 0.694 22.254 1.00 61.06 84 SER A C 1
ATOM 632 O O . SER A 1 84 ? -8.807 1.523 22.524 1.00 61.06 84 SER A O 1
ATOM 634 N N . ASP A 1 85 ? -6.640 0.932 22.391 1.00 57.66 85 ASP A N 1
ATOM 635 C CA . ASP A 1 85 ? -6.089 2.133 23.021 1.00 57.66 85 ASP A CA 1
ATOM 636 C C . ASP A 1 85 ? -6.309 3.375 22.143 1.00 57.66 85 ASP A C 1
ATOM 638 O O . ASP A 1 85 ? -6.652 4.446 22.639 1.00 57.66 85 ASP A O 1
ATOM 642 N N . ILE A 1 86 ? -6.200 3.214 20.817 1.00 58.41 86 ILE A N 1
ATOM 643 C CA . ILE A 1 86 ? -6.497 4.275 19.840 1.00 58.41 86 ILE A CA 1
ATOM 644 C C . ILE A 1 86 ? -8.012 4.478 19.743 1.00 58.41 86 ILE A C 1
ATOM 646 O O . ILE A 1 86 ? -8.497 5.606 19.734 1.00 58.41 86 ILE A O 1
ATOM 650 N N . SER A 1 87 ? -8.779 3.385 19.718 1.00 57.94 87 SER A N 1
ATOM 651 C CA . SER A 1 87 ? -10.240 3.446 19.625 1.00 57.94 87 SER A CA 1
ATOM 652 C C . SER A 1 87 ? -10.863 4.195 20.814 1.00 57.94 87 SER A C 1
ATOM 654 O O . SER A 1 87 ? -11.757 5.018 20.629 1.00 57.94 87 SER A O 1
ATOM 656 N N . GLN A 1 88 ? -10.346 3.981 22.028 1.00 58.28 88 GLN A N 1
ATOM 657 C CA . GLN A 1 88 ? -10.800 4.673 23.238 1.00 58.28 88 GLN A CA 1
ATOM 658 C C . GLN A 1 88 ? -10.409 6.155 23.279 1.00 58.28 88 GLN A C 1
ATOM 660 O O . GLN A 1 88 ? -11.154 6.955 23.838 1.00 58.28 88 GLN A O 1
ATOM 665 N N . ALA A 1 89 ? -9.272 6.531 22.688 1.00 57.94 89 ALA A N 1
ATOM 666 C CA . ALA A 1 89 ? -8.827 7.923 22.635 1.00 57.94 89 ALA A CA 1
ATOM 667 C C . ALA A 1 89 ? -9.624 8.769 21.622 1.00 57.94 89 ALA A C 1
ATOM 669 O O . ALA A 1 89 ? -9.794 9.971 21.821 1.00 57.94 89 ALA A O 1
ATOM 670 N N . VAL A 1 90 ? -10.123 8.147 20.547 1.00 57.75 90 VAL A N 1
ATOM 671 C CA . VAL A 1 90 ? -10.881 8.831 19.485 1.00 57.75 90 VAL A CA 1
ATOM 672 C C . VAL A 1 90 ? -12.383 8.859 19.784 1.00 57.75 90 VAL A C 1
ATOM 674 O O . VAL A 1 90 ? -13.048 9.857 19.515 1.00 57.75 90 VAL A O 1
ATOM 677 N N . ILE A 1 91 ? -12.945 7.793 20.365 1.00 58.72 91 ILE A N 1
ATOM 678 C CA . ILE A 1 91 ? -14.385 7.700 20.640 1.00 58.72 91 ILE A CA 1
ATOM 679 C C . ILE A 1 91 ? -14.711 8.377 21.979 1.00 58.72 91 ILE A C 1
ATOM 681 O O . ILE A 1 91 ? -14.682 7.744 23.035 1.00 58.72 91 ILE A O 1
ATOM 685 N N . SER A 1 92 ? -15.103 9.653 21.933 1.00 54.88 92 SER A N 1
ATOM 686 C CA . SER A 1 92 ? -15.815 10.286 23.051 1.00 54.88 92 SER A CA 1
ATOM 687 C C . SER A 1 92 ? -17.333 10.077 22.947 1.00 54.88 92 SER A C 1
ATOM 689 O O . SER A 1 92 ? -17.907 9.976 21.865 1.00 54.88 92 SER A O 1
ATOM 691 N N . LYS A 1 93 ? -18.005 10.039 24.106 1.00 53.78 93 LYS A N 1
ATOM 692 C CA . LYS A 1 93 ? -19.468 9.954 24.248 1.00 53.78 93 LYS A CA 1
ATOM 693 C C . LYS A 1 93 ? -20.203 11.216 23.773 1.00 53.78 93 LYS A C 1
ATOM 695 O O . LYS A 1 93 ? -21.429 11.188 23.686 1.00 53.78 93 LYS A O 1
ATOM 700 N N . THR A 1 94 ? -19.489 12.306 23.481 1.00 54.28 94 THR A N 1
ATOM 701 C CA . THR A 1 94 ? -20.060 13.555 22.961 1.00 54.28 94 THR A CA 1
ATOM 702 C C . THR A 1 94 ? -19.245 14.089 21.777 1.00 54.28 94 THR A C 1
ATOM 704 O O . THR A 1 94 ? -18.022 13.965 21.731 1.00 54.28 94 THR A O 1
ATOM 707 N N . THR A 1 95 ? -19.916 14.707 20.801 1.00 55.34 95 THR A N 1
ATOM 708 C CA . THR A 1 95 ? -19.297 15.276 19.584 1.00 55.34 95 THR A CA 1
ATOM 709 C C . THR A 1 95 ? -18.273 16.380 19.865 1.00 55.34 95 THR A C 1
ATOM 711 O O . THR A 1 95 ? -17.448 16.670 19.009 1.00 55.34 95 THR A O 1
ATOM 714 N N . LEU A 1 96 ? -18.300 16.980 21.058 1.00 54.41 96 LEU A N 1
ATOM 715 C CA . LEU A 1 96 ? -17.402 18.064 21.474 1.00 54.41 96 LEU A CA 1
ATOM 716 C C . LEU A 1 96 ? -16.057 17.577 22.038 1.00 54.41 96 LEU A C 1
ATOM 718 O O . LEU A 1 96 ? -15.144 18.376 22.208 1.00 54.41 96 LEU A O 1
ATOM 722 N N . GLU A 1 97 ? -15.927 16.281 22.317 1.00 54.66 97 GLU A N 1
ATOM 723 C CA . GLU A 1 97 ? -14.767 15.682 22.993 1.00 54.66 97 GLU A CA 1
ATOM 724 C C . GLU A 1 97 ? -14.074 14.607 22.135 1.00 54.66 97 GLU A C 1
ATOM 726 O O . GLU A 1 97 ? -13.226 13.863 22.624 1.00 54.66 97 GLU A O 1
ATOM 731 N N . THR A 1 98 ? -14.448 14.478 20.859 1.00 51.97 98 THR A N 1
ATOM 732 C CA . THR A 1 98 ? -13.800 13.535 19.934 1.00 51.97 98 THR A CA 1
ATOM 733 C C . THR A 1 98 ? -12.341 13.954 19.739 1.00 51.97 98 THR A C 1
ATOM 735 O O . THR A 1 98 ? -12.066 15.027 19.201 1.00 51.97 98 THR A O 1
ATOM 738 N N . GLY A 1 99 ? -11.410 13.123 20.214 1.00 54.38 99 GLY A N 1
ATOM 739 C CA . GLY A 1 99 ? -9.975 13.351 20.069 1.00 54.38 99 GLY A CA 1
ATOM 740 C C . GLY A 1 99 ? -9.528 13.218 18.614 1.00 54.38 99 GLY A C 1
ATOM 741 O O . GLY A 1 99 ? -10.129 12.481 17.830 1.00 54.38 99 GLY A O 1
ATOM 742 N N . ALA A 1 100 ? -8.464 13.929 18.238 1.00 56.97 100 ALA A N 1
ATOM 743 C CA . ALA A 1 100 ? -7.863 13.766 16.919 1.00 56.97 100 ALA A CA 1
ATOM 744 C C . ALA A 1 100 ? -7.382 12.315 16.733 1.00 56.97 100 ALA A C 1
ATOM 746 O O . ALA A 1 100 ? -6.759 11.745 17.627 1.00 56.97 100 ALA A O 1
ATOM 747 N N . GLY A 1 101 ? -7.667 11.727 15.566 1.00 53.59 101 GLY A N 1
ATOM 748 C CA . GLY A 1 101 ? -7.245 10.361 15.231 1.00 53.59 101 GLY A CA 1
ATOM 749 C C . GLY A 1 101 ? -5.729 10.178 15.127 1.00 53.59 101 GLY A C 1
ATOM 750 O O . GLY A 1 101 ? -5.253 9.050 15.215 1.00 53.59 101 GLY A O 1
ATOM 751 N N . ASP A 1 102 ? -4.991 11.279 14.965 1.00 50.16 102 ASP A N 1
ATOM 752 C CA . ASP A 1 102 ? -3.533 11.345 14.999 1.00 50.16 102 ASP A CA 1
ATOM 753 C C . ASP A 1 102 ? -3.075 12.772 15.361 1.00 50.16 102 ASP A C 1
ATOM 755 O O . ASP A 1 102 ? -3.856 13.729 15.331 1.00 50.16 102 ASP A O 1
ATOM 759 N N . GLN A 1 103 ? -1.794 12.931 15.684 1.00 48.97 103 GLN A N 1
ATOM 760 C CA . GLN A 1 103 ? -1.146 14.222 15.894 1.00 48.97 103 GLN A CA 1
ATOM 761 C C . GLN A 1 103 ? -0.821 14.894 14.546 1.00 48.97 103 GLN A C 1
ATOM 763 O O . GLN A 1 103 ? 0.016 14.425 13.778 1.00 48.97 103 GLN A O 1
ATOM 768 N N . GLY A 1 104 ? -1.451 16.039 14.265 1.00 47.03 104 GLY A N 1
ATOM 769 C CA . GLY A 1 104 ? -1.252 16.801 13.029 1.00 47.03 104 GLY A CA 1
ATOM 770 C C . GLY A 1 104 ? -1.170 18.307 13.273 1.00 47.03 104 GLY A C 1
ATOM 771 O O . GLY A 1 104 ? -1.735 18.823 14.234 1.00 47.03 104 GLY A O 1
ATOM 772 N N . ILE A 1 105 ? -0.450 19.021 12.404 1.00 49.09 105 ILE A N 1
ATOM 773 C CA . ILE A 1 105 ? -0.462 20.490 12.351 1.00 49.09 105 ILE A CA 1
ATOM 774 C C . ILE A 1 105 ? -1.100 20.874 11.019 1.00 49.09 105 ILE A C 1
ATOM 776 O O . ILE A 1 105 ? -0.549 20.560 9.966 1.00 49.09 105 ILE A O 1
ATOM 780 N N . MET A 1 106 ? -2.248 21.547 11.065 1.00 56.88 106 MET A N 1
ATOM 781 C CA . MET A 1 106 ? -2.931 22.058 9.879 1.00 56.88 106 MET A CA 1
ATOM 782 C C . MET A 1 106 ? -2.640 23.550 9.716 1.00 56.88 106 MET A C 1
ATOM 784 O O . MET A 1 106 ? -2.812 24.326 10.655 1.00 56.88 106 MET A O 1
ATOM 788 N N . PHE A 1 107 ? -2.241 23.957 8.512 1.00 50.12 107 PHE A N 1
ATOM 789 C CA . PHE A 1 107 ? -2.155 25.362 8.123 1.00 50.12 107 PHE A CA 1
ATOM 790 C C . PHE A 1 107 ? -3.248 25.658 7.100 1.00 50.12 107 PHE A C 1
ATOM 792 O O . PHE A 1 107 ? -3.332 24.996 6.069 1.00 50.12 107 PHE A O 1
ATOM 799 N N . GLY A 1 108 ? -4.085 26.650 7.392 1.00 59.72 108 GLY A N 1
ATOM 800 C CA . GLY A 1 108 ? -5.011 27.224 6.422 1.00 59.72 108 GLY A CA 1
ATOM 801 C C . GLY A 1 108 ? -4.372 28.438 5.756 1.00 59.72 108 GLY A C 1
ATOM 802 O O . GLY A 1 108 ? -3.796 29.279 6.444 1.00 59.72 108 GLY A O 1
ATOM 803 N N . TYR A 1 109 ? -4.487 28.539 4.435 1.00 65.69 109 TYR A N 1
ATOM 804 C CA . TYR A 1 109 ? -4.093 29.722 3.674 1.00 65.69 109 TYR A CA 1
ATOM 805 C C . TYR A 1 109 ? 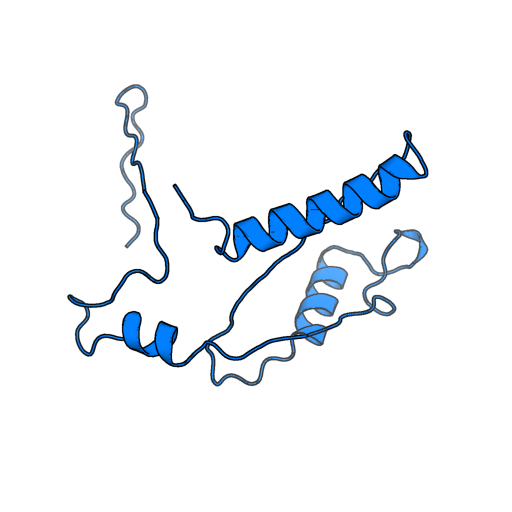-5.323 30.312 2.983 1.00 65.69 109 TYR A C 1
ATOM 807 O O . TYR A 1 109 ? -6.149 29.576 2.447 1.00 65.69 109 TYR A O 1
ATOM 815 N N . ALA A 1 110 ? -5.448 31.636 3.010 1.00 78.38 110 ALA A N 1
ATOM 816 C CA . ALA A 1 110 ? -6.443 32.383 2.254 1.00 78.38 110 ALA A CA 1
ATOM 817 C C . ALA A 1 110 ? -5.782 33.657 1.720 1.00 78.38 110 ALA A C 1
ATOM 819 O O . ALA A 1 110 ? -5.046 34.317 2.454 1.00 78.38 110 ALA A O 1
ATOM 820 N N . THR A 1 111 ? -6.055 33.988 0.459 1.00 72.38 111 THR A N 1
ATOM 821 C CA . THR A 1 111 ? -5.590 35.208 -0.214 1.00 72.38 111 THR A CA 1
ATOM 822 C C . THR A 1 111 ? -6.760 35.877 -0.929 1.00 72.38 111 THR A C 1
ATOM 824 O O . THR A 1 111 ? -7.725 35.207 -1.297 1.00 72.38 111 THR A O 1
ATOM 827 N N . ASP A 1 112 ? -6.698 37.195 -1.088 1.00 74.31 112 ASP A N 1
ATOM 828 C CA . ASP A 1 112 ? -7.690 38.021 -1.782 1.00 74.31 112 ASP A CA 1
ATOM 829 C C . ASP A 1 112 ? -7.346 38.260 -3.262 1.00 74.31 112 ASP A C 1
ATOM 831 O O . ASP A 1 112 ? -8.089 38.941 -3.970 1.00 74.31 112 ASP A O 1
ATOM 835 N N . GLU A 1 113 ? -6.261 37.654 -3.752 1.00 71.94 113 GLU A N 1
ATOM 836 C CA . GLU A 1 113 ? -5.780 37.805 -5.129 1.00 71.94 113 GLU A CA 1
ATOM 837 C C . GLU A 1 113 ? -6.761 37.272 -6.192 1.00 71.94 113 GLU A C 1
ATOM 839 O O . GLU A 1 113 ? -6.709 37.724 -7.333 1.00 71.94 113 GLU A O 1
ATOM 844 N N . ASN A 1 114 ? -7.710 36.398 -5.826 1.00 59.03 114 ASN A N 1
ATOM 845 C CA . ASN A 1 114 ? -8.783 35.923 -6.705 1.00 59.03 114 ASN A CA 1
ATOM 846 C C . ASN A 1 114 ? -10.145 35.940 -5.985 1.00 59.03 114 ASN A C 1
ATOM 848 O O . ASN A 1 114 ? -10.271 35.474 -4.854 1.00 59.03 114 ASN A O 1
ATOM 852 N N . LYS A 1 115 ? -11.198 36.434 -6.658 1.00 58.22 115 LYS A N 1
ATOM 853 C CA . LYS A 1 115 ? -12.593 36.351 -6.180 1.00 58.22 115 LYS A CA 1
ATOM 854 C C . LYS A 1 115 ? -13.140 34.931 -6.365 1.00 58.22 115 LYS A C 1
ATOM 856 O O . LYS A 1 115 ? -13.968 34.703 -7.242 1.00 58.22 115 LYS A O 1
ATOM 861 N N . GLU A 1 116 ? -12.690 33.988 -5.551 1.00 55.66 116 GLU A N 1
ATOM 862 C CA . GLU A 1 116 ? -13.374 32.702 -5.400 1.00 55.66 116 GLU A CA 1
ATOM 863 C C . GLU A 1 116 ? -14.180 32.721 -4.100 1.00 55.66 116 GLU A C 1
ATOM 865 O O . GLU A 1 116 ? -13.648 32.809 -2.991 1.00 55.66 116 GLU A O 1
ATOM 870 N N . GLU A 1 117 ? -15.505 32.726 -4.249 1.00 51.19 117 GLU A N 1
ATOM 871 C CA . GLU A 1 117 ? -16.434 32.658 -3.130 1.00 51.19 117 GLU A CA 1
ATOM 872 C C . GLU A 1 117 ? -16.284 31.311 -2.416 1.00 51.19 117 GLU A C 1
ATOM 874 O O . GLU A 1 117 ? -16.347 30.239 -3.017 1.00 51.19 117 GLU A O 1
ATOM 879 N N . LYS A 1 118 ? -16.088 31.389 -1.098 1.00 44.84 118 LYS A N 1
ATOM 880 C CA . LYS A 1 118 ? -16.009 30.256 -0.177 1.00 44.84 118 LYS A CA 1
ATOM 881 C C . LYS A 1 118 ? -17.233 29.352 -0.336 1.00 44.84 118 LYS A C 1
ATOM 883 O O . LYS A 1 118 ? -18.303 29.681 0.175 1.00 44.84 118 LYS A O 1
ATOM 888 N N . GLN A 1 119 ? -17.068 28.180 -0.944 1.00 35.12 119 GLN A N 1
ATOM 889 C CA . GLN A 1 119 ? -18.054 27.113 -0.819 1.00 35.12 119 GLN A CA 1
ATOM 890 C C . GLN A 1 119 ? -17.698 26.258 0.396 1.00 35.12 119 GLN A C 1
ATOM 892 O O . GLN A 1 119 ? -16.785 25.436 0.392 1.00 35.12 119 GLN A O 1
ATOM 897 N N . GLN A 1 120 ? -18.395 26.561 1.484 1.00 35.72 120 GLN A N 1
ATOM 898 C CA . GLN A 1 120 ? -18.301 25.912 2.780 1.00 35.72 120 GLN A CA 1
ATOM 899 C C . GLN A 1 120 ? -18.889 24.496 2.665 1.00 35.72 120 GLN A C 1
ATOM 901 O O . GLN A 1 120 ? -20.107 24.331 2.666 1.00 35.72 120 GLN A O 1
ATOM 906 N N . TYR A 1 121 ? -18.035 23.481 2.522 1.00 32.22 121 TYR A N 1
ATOM 907 C CA . TYR A 1 121 ? -18.438 22.085 2.696 1.00 32.22 121 TYR A CA 1
ATOM 908 C C . TYR A 1 121 ? -18.272 21.721 4.175 1.00 32.22 121 TYR A C 1
ATOM 910 O O . TYR A 1 121 ? -17.166 21.797 4.713 1.00 32.22 121 TYR A O 1
ATOM 918 N N . PHE A 1 122 ? -19.405 21.432 4.819 1.00 36.28 122 PHE A N 1
ATOM 919 C CA . PHE A 1 122 ? -19.486 20.789 6.131 1.00 36.28 122 PHE A CA 1
ATOM 920 C C . PHE A 1 122 ? -19.049 19.326 6.043 1.00 36.28 122 PHE A C 1
ATOM 922 O O . PHE A 1 122 ? -19.337 18.699 4.996 1.00 36.28 122 PHE A O 1
#

pLDDT: mean 72.28, std 15.83, range [32.22, 94.88]

Nearest PDB structures (foldseek):
  6p9v-assembly1_A-2  TM=5.904E-01  e=8.167E-07  Homo sapiens
  6fbo-assembly1_A  TM=5.889E-01  e=8.738E-07  Homo sapiens
  6fcb-assembly1_A  TM=5.906E-01  e=9.349E-07  Homo sapiens
  2obv-assembly1_A  TM=5.965E-01  e=1.965E-06  Homo sapiens

Solvent-accessible surface area (backbone atoms only — not comparable to full-atom values): 8211 Å² total; per-residue (Å²): 133,79,58,80,85,37,55,67,51,46,19,51,53,51,30,50,53,53,48,50,60,44,42,76,76,36,84,82,65,88,81,88,67,85,54,84,71,76,72,60,82,70,92,71,93,73,66,60,62,61,52,53,33,48,53,35,44,74,78,62,30,75,39,67,90,74,77,39,22,41,86,75,59,85,75,84,85,86,82,55,73,57,56,68,72,59,52,59,56,31,59,45,100,45,91,90,58,52,38,72,90,63,88,77,87,88,84,89,85,86,72,82,91,58,98,71,81,85,79,84,79,130

Foldseek 3Di:
DADCPDQVNVQVVVQVVVVCVCCVVPVPDDDDDGGDDDADADPDPDDVLVVVLVVCVVVPQPDCVVVHHSVPDDDDDDHDHDDPVLVVQQDDPDPVRGHDSDDDDDDDDDDPPDPDDDPDDD

Secondary structure (DSSP, 8-state):
---TTSHHHHHHHHHHHHHHHHHTT-TT-------------------HHHHHHHHHHHHT-EEGGGTEETTT------PPPPPHHHHHHH--SSTTS---SS---------SSS--------

InterPro domains:
  IPR002133 S-adenosylmethionine synthetase [PTHR11964] (2-116)
  IPR022628 S-adenosylmethionine synthetase, N-terminal [PF00438] (2-83)
  IPR022631 S-adenosylmethionine synthetase, conserved site [PS00376] (99-109)
  IPR022636 S-adenosylmethionine synthetase superfamily [SSF55973] (2-90)
  IPR022636 S-adenosylmethionine synthetase superfamily [SSF55973] (96-116)

=== Feature glossary ===
The record interleaves many kinds of information about one protein. Here is each kind framed as the question it answers.

Q: What are the backbone torsion angles?
A: φ (phi) and ψ (psi) are the two rotatable backbone dihedrals per residue: φ is the C(i-1)–N–Cα–C torsion, ψ is the N–Cα–C–N(i+1) torsion, both in degrees on (−180°, 180°]. α-helical residues cluster near (−60°, −45°); β-strand residues near (−120°, +130°). A Ramachandran plot is simply a scatter of (φ, ψ) for every residue.

Q: What is the amino-acid chain?
A: This is the polypeptide sequence — one letter per residue, N-terminus first. Length ranges from a few dozen residues for small domains to over a thousand for large multi-domain proteins.

Q: How mobile is each atom in the crystal?
A: For experimental (PDB) structures, the B-factor (temperature factor) quantifies the positional spread of each atom in the crystal — a combination of thermal vibration and static disorder — in units of Å². High B-factors mark flexible loops or poorly resolved regions; low B-factors mark the rigid, well-ordered core.

Q: Are the domains correctly placed relative to each other?
A: Predicted Aligned Error (PAE) is an AlphaFold confidence matrix: entry (i, j) is the expected error in the position of residue j, in ångströms, when the prediction is superimposed on the true structure at residue i. Low PAE within a block of residues means that block is internally rigid and well-predicted; high PAE between two blocks means their relative placement is uncertain even if each block individually is confident.

Q: How confident is the AlphaFold model at each residue?
A: pLDDT is the predicted lDDT-Cα score: AlphaFold's confidence that the local environment of each residue (all inter-atomic distances within 15 Å) is correctly placed. It is a per-residue number between 0 and 100, with higher meaning more reliable.

Q: What family and function is it annotated with?
A: Functional annotations link the protein to curated databases. InterPro entries identify conserved domains and families by matching the sequence against member-database signatures (Pfam, PROSITE, CDD, …). Gene Ontology (GO) terms describe molecular function, biological process, and cellular component in a controlled vocabulary. CATH places the structure in a hierarchical fold classification (Class/Architecture/Topology/Homologous-superfamily). The organism is the source species.

Q: How big and how compact is the whole molecule?
A: Three whole-structure scalars: the radius of gyration (RMS distance of Cα from centroid, in Å), the count of Cα–Cα contacts (pairs closer than 8 Å and separated by more than four residues in sequence — i.e. tertiary, not local, contacts), and the bounding-box dimensions. Together they distinguish compact globular folds from extended fibres or disordered chains.

Q: What known structures does this most resemble?
A: The Foldseek neighbor list gives the closest experimentally determined structures in the PDB, ranked by structural alignment. TM-score near 1 means near-identical fold; near 0.3 means only rough topology match. This is how one finds what a novel AlphaFold prediction most resembles in the solved-structure universe.

Q: Which residues are buried vs exposed?
A: SASA measures how much of the protein is reachable by solvent. It is computed by rolling a water-sized probe over the atomic surface and summing the exposed area (Å²). Per-residue SASA distinguishes core (buried, low SASA) from surface (exposed, high SASA) residues; total SASA is a whole-molecule size measure.

Q: Which residues are in helices, strands, or loops?
A: Eight-state secondary structure (DSSP): H is the canonical α-helix, G the tighter 3₁₀-helix, I the wider π-helix; E/B are β-structure, T and S are turns and bends, and '-' is everything else. DSSP derives these from the pattern of main-chain N–H···O=C hydrogen bonds, not from the sequence.

Q: Where is each backbone atom in 3D?
A: Structure coordinates are given as an mmCIF _atom_site loop: one row per atom with element, residue name, chain id, sequence number, and x/y/z position in Å. Only the four main-chain atoms per residue are included here; side chains are omitted to keep the record compact.

Q: What if only a Cα trace is available?
A: Three-state secondary structure (P-SEA) collapses the eight DSSP classes into helix (a), strand (b), and coil (c). P-SEA assigns these from Cα geometry alone — distances and angles — without requiring backbone oxygens, so it works on any Cα trace.

Q: What do the rendered images show?
A: The six renders are orthographic views along the three Cartesian axes in both directions. Representation (cartoon, sticks, or surface) and color scheme (sequence-rainbow or by-chain) vary across proteins so the training set covers all the common visualization conventions.

Q: What does the local fold look like, residue by residue?
A: Foldseek's 3Di representation compresses backbone geometry into a per-residue letter drawn from a learned twenty-state alphabet. It captures the tertiary interaction pattern around each residue — which residues are packed against it in space, regardless of where they are in sequence.

Q: What do the diagnostic plots show?
A: The contact map is a binary N×N matrix image: pixel (i, j) is dark where Cα_i and Cα_j are within 8 Å and |i−j|>4. Because the |i−j|>4 filter removes local helical contacts, off-diagonal stripes parallel to the main diagonal indicate parallel β-sheets; stripes perpendicular to it indicate antiparallel β-sheets. The Ramachandran plot scatters every residue's (φ, ψ) pair against the sterically allowed regions. The PAE heatmap renders the predicted-aligned-error matrix.